Protein AF-A0A4Y9SG38-F1 (afdb_monomer)

Solvent-accessible surface area (backbone atoms only — not comparable to full-atom values): 6895 Å² total; per-residue (Å²): 66,39,41,40,86,90,65,84,48,74,43,74,75,62,89,87,71,70,73,43,81,73,49,79,46,94,89,76,51,68,48,66,48,71,88,80,89,79,89,79,85,82,92,71,80,92,70,70,85,82,79,71,76,71,74,42,78,46,86,79,54,81,86,51,46,61,64,46,59,73,74,42,94,68,52,76,68,56,50,54,50,56,42,52,74,69,66,54,47,76,65,56,53,50,52,55,54,60,74,58,78,123

Structure (mmCIF, N/CA/C/O backbone):
data_AF-A0A4Y9SG38-F1
#
_entry.id   AF-A0A4Y9SG38-F1
#
loop_
_atom_site.group_PDB
_atom_site.id
_atom_site.type_symbol
_atom_site.label_atom_id
_atom_site.label_alt_id
_atom_site.label_comp_id
_atom_site.label_asym_id
_atom_site.label_entity_id
_atom_site.label_seq_id
_atom_site.pdbx_PDB_ins_code
_atom_site.Cartn_x
_atom_site.Cartn_y
_atom_site.Cartn_z
_atom_site.occupancy
_atom_site.B_iso_or_equiv
_atom_site.auth_seq_id
_atom_site.auth_comp_id
_atom_site.auth_asym_id
_atom_site.auth_atom_id
_atom_site.pdbx_PDB_model_num
ATOM 1 N N . MET A 1 1 ? 1.008 -2.064 4.095 1.00 75.56 1 MET A N 1
ATOM 2 C CA . MET A 1 1 ? 1.647 -0.753 4.287 1.00 75.56 1 MET A CA 1
ATOM 3 C C . MET A 1 1 ? 2.589 -0.508 3.138 1.00 75.56 1 MET A C 1
ATOM 5 O O . MET A 1 1 ? 3.243 -1.448 2.711 1.00 75.56 1 MET A O 1
ATOM 9 N N . ILE A 1 2 ? 2.568 0.715 2.632 1.00 80.88 2 ILE A N 1
ATOM 10 C CA . ILE A 1 2 ? 3.401 1.237 1.560 1.00 80.88 2 ILE A CA 1
ATOM 11 C C . ILE A 1 2 ? 4.612 1.910 2.206 1.00 80.88 2 ILE A C 1
ATOM 13 O O . ILE A 1 2 ? 4.43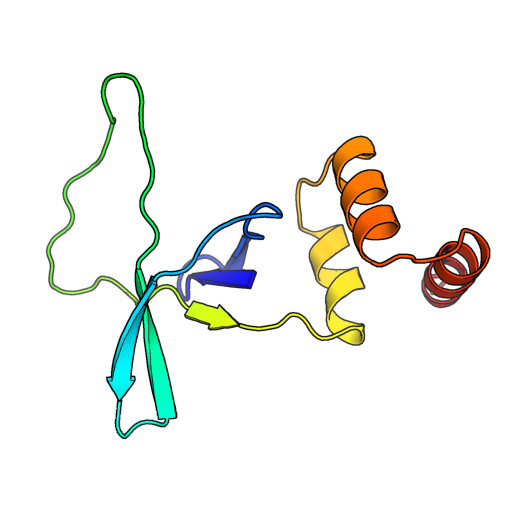1 2.760 3.082 1.00 80.88 2 ILE A O 1
ATOM 17 N N . GLU A 1 3 ? 5.808 1.537 1.767 1.00 78.38 3 GLU A N 1
ATOM 18 C CA . GLU A 1 3 ? 7.081 2.060 2.261 1.00 78.38 3 GLU A CA 1
ATOM 19 C C . GLU A 1 3 ? 7.918 2.616 1.109 1.00 78.38 3 GLU A C 1
ATOM 21 O O . GLU A 1 3 ? 8.192 1.919 0.130 1.00 78.38 3 GLU A O 1
ATOM 26 N N . GLY A 1 4 ? 8.328 3.880 1.233 1.00 71.88 4 GLY A N 1
ATOM 27 C CA . GLY A 1 4 ? 9.296 4.508 0.337 1.00 71.88 4 GLY A CA 1
ATOM 28 C C . GLY A 1 4 ? 10.684 4.545 0.974 1.00 71.88 4 GLY A C 1
ATOM 29 O O . GLY A 1 4 ? 10.852 5.126 2.048 1.00 71.88 4 GLY A O 1
ATOM 30 N N . GLN A 1 5 ? 11.685 3.974 0.299 1.00 61.38 5 GLN A N 1
ATOM 31 C CA . GLN A 1 5 ? 13.050 3.831 0.828 1.00 61.38 5 GLN A CA 1
ATOM 32 C C . GLN A 1 5 ? 13.708 5.178 1.187 1.00 61.38 5 GLN A C 1
ATOM 34 O O . GLN A 1 5 ? 14.448 5.266 2.163 1.00 61.38 5 GLN A O 1
ATOM 39 N N . ALA A 1 6 ? 13.394 6.238 0.437 1.00 58.03 6 ALA A N 1
ATOM 40 C CA . ALA A 1 6 ? 14.033 7.545 0.577 1.00 58.03 6 ALA A CA 1
ATOM 41 C C . ALA A 1 6 ? 13.373 8.494 1.597 1.00 58.03 6 ALA A C 1
ATOM 43 O O . ALA A 1 6 ? 13.969 9.513 1.938 1.00 58.03 6 ALA A O 1
ATOM 44 N N . GLN A 1 7 ? 12.149 8.221 2.066 1.00 56.03 7 GLN A N 1
ATOM 45 C CA . GLN A 1 7 ? 11.370 9.226 2.811 1.00 56.03 7 GLN A CA 1
ATOM 46 C C . GLN A 1 7 ? 10.952 8.823 4.225 1.00 56.03 7 GLN A C 1
ATOM 48 O O . GLN A 1 7 ? 10.375 9.657 4.920 1.00 56.03 7 GLN A O 1
ATOM 53 N N . GLY A 1 8 ? 11.217 7.587 4.673 1.00 56.44 8 GLY A N 1
ATOM 54 C CA . GLY A 1 8 ? 10.741 7.120 5.987 1.00 56.44 8 GLY A CA 1
ATOM 55 C C . GLY A 1 8 ? 9.232 7.333 6.176 1.00 56.44 8 GLY A C 1
ATOM 56 O O . GLY A 1 8 ? 8.748 7.453 7.300 1.00 56.44 8 GLY A O 1
ATOM 57 N N . SER A 1 9 ? 8.507 7.462 5.062 1.00 63.25 9 SER A N 1
ATOM 58 C CA . SER A 1 9 ? 7.104 7.812 5.007 1.00 63.25 9 SER A CA 1
ATOM 59 C C . SER A 1 9 ? 6.318 6.527 4.834 1.00 63.25 9 SER A C 1
ATOM 61 O O . SER A 1 9 ? 6.462 5.788 3.858 1.00 63.25 9 SER A O 1
ATOM 63 N N . TYR A 1 10 ? 5.496 6.249 5.835 1.00 70.75 10 TYR A N 1
ATOM 64 C CA . TYR A 1 10 ? 4.639 5.080 5.871 1.00 70.75 10 TYR A CA 1
ATOM 65 C C . TYR A 1 10 ? 3.243 5.501 5.437 1.00 70.75 10 TYR A C 1
ATOM 67 O O . TYR A 1 10 ? 2.687 6.466 5.958 1.00 70.75 10 TYR A O 1
ATOM 75 N N . SER A 1 11 ? 2.679 4.796 4.461 1.00 75.56 11 SER A N 1
ATOM 76 C CA . SER A 1 11 ? 1.310 5.013 3.981 1.00 75.56 11 SER A CA 1
ATOM 77 C C . SER A 1 11 ? 0.497 3.723 4.087 1.00 75.56 11 SER A C 1
ATOM 79 O O . SER A 1 11 ? 0.973 2.626 3.799 1.00 75.56 11 SER A O 1
ATOM 81 N N . ILE A 1 12 ? -0.748 3.821 4.533 1.00 77.06 12 ILE A N 1
ATOM 82 C CA . ILE A 1 12 ? -1.673 2.696 4.654 1.00 77.06 12 ILE A CA 1
ATOM 83 C C . ILE A 1 12 ? -2.616 2.745 3.456 1.00 77.06 12 ILE A C 1
ATOM 85 O O . ILE A 1 12 ? -3.199 3.782 3.148 1.00 77.06 12 ILE A O 1
ATOM 89 N N . LEU A 1 13 ? -2.773 1.604 2.783 1.00 79.56 13 LEU A N 1
ATOM 90 C CA . LEU A 1 13 ? -3.787 1.471 1.747 1.00 79.56 13 LEU A CA 1
ATOM 91 C C . LEU A 1 13 ? -5.181 1.520 2.384 1.00 79.56 13 LEU A C 1
ATOM 93 O O . LEU A 1 13 ? -5.413 0.803 3.364 1.00 79.56 13 LEU A O 1
ATOM 97 N N . PRO A 1 14 ? -6.121 2.306 1.831 1.00 72.75 14 PRO A N 1
ATOM 98 C CA . PRO A 1 14 ? -7.498 2.306 2.293 1.00 72.75 14 PRO A CA 1
ATOM 99 C C . PRO A 1 14 ? -8.096 0.900 2.288 1.00 72.75 14 PRO A C 1
ATOM 101 O O . PRO A 1 14 ? -7.804 0.073 1.414 1.00 72.75 14 PRO A O 1
ATOM 104 N N . GLN A 1 15 ? -8.982 0.639 3.247 1.00 72.81 15 GLN A N 1
ATOM 105 C CA . GLN A 1 15 ? -9.745 -0.601 3.265 1.00 72.81 15 GLN A CA 1
ATOM 106 C C . GLN A 1 15 ? -10.538 -0.753 1.959 1.00 72.81 15 GLN A C 1
ATOM 108 O O . GLN A 1 15 ? -11.167 0.192 1.490 1.00 72.81 15 GLN A O 1
ATOM 113 N N . GLY A 1 16 ? -10.510 -1.957 1.385 1.00 74.69 16 GLY A N 1
ATOM 114 C CA . GLY A 1 16 ? -11.175 -2.249 0.113 1.00 74.69 16 GLY A CA 1
ATOM 115 C C . GLY A 1 16 ? -10.336 -1.937 -1.128 1.00 74.69 16 GLY A C 1
ATOM 116 O O . GLY A 1 16 ? -10.829 -2.121 -2.237 1.00 74.69 16 GLY A O 1
ATOM 117 N N . THR A 1 17 ? -9.076 -1.510 -0.971 1.00 83.38 17 THR A N 1
ATOM 118 C CA . THR A 1 17 ? -8.139 -1.419 -2.101 1.00 83.38 17 THR A CA 1
ATOM 119 C C . THR A 1 17 ? -7.960 -2.795 -2.747 1.00 83.38 17 THR A C 1
ATOM 121 O O . THR A 1 17 ? -7.641 -3.767 -2.062 1.00 83.38 17 THR A O 1
ATOM 124 N N . VAL A 1 18 ? -8.128 -2.863 -4.069 1.00 86.38 18 VAL A N 1
ATOM 125 C CA . VAL A 1 18 ? -7.869 -4.065 -4.871 1.00 86.38 18 VAL A CA 1
ATOM 126 C C . VAL A 1 18 ? -6.461 -3.982 -5.450 1.00 86.38 18 VAL A C 1
ATOM 128 O O . VAL A 1 18 ? -6.109 -2.992 -6.092 1.00 86.38 18 VAL A O 1
ATOM 131 N N . LEU A 1 19 ? -5.672 -5.031 -5.225 1.00 89.12 19 LEU A N 1
ATOM 132 C CA . LEU A 1 19 ? -4.342 -5.198 -5.802 1.00 89.12 19 LEU A CA 1
ATOM 133 C C . LEU A 1 19 ? -4.406 -6.244 -6.911 1.00 89.12 19 LEU A C 1
ATOM 135 O O . LEU A 1 19 ? -4.899 -7.351 -6.700 1.00 89.12 19 LEU A O 1
ATOM 139 N N . TYR A 1 20 ? -3.893 -5.891 -8.082 1.00 90.62 20 TYR A N 1
ATOM 140 C CA . TYR A 1 20 ? -3.818 -6.780 -9.232 1.00 90.62 20 TYR A CA 1
ATOM 141 C C . TYR A 1 20 ? -2.435 -7.410 -9.258 1.00 90.62 20 TYR A C 1
ATOM 143 O O . TYR A 1 20 ? -1.437 -6.706 -9.375 1.00 90.62 20 TYR A O 1
ATOM 151 N N . TYR A 1 21 ? -2.372 -8.728 -9.117 1.00 92.75 21 TYR A 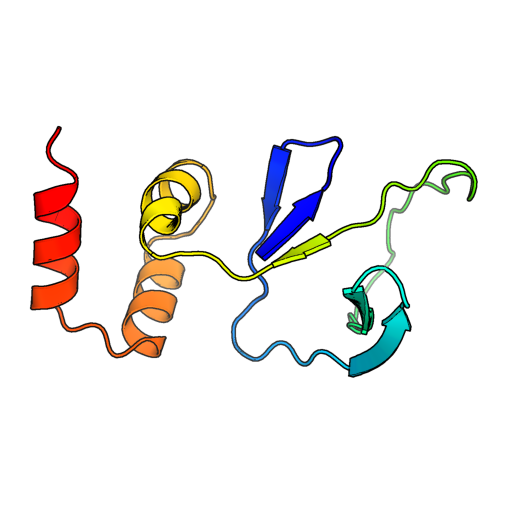N 1
ATOM 152 C CA . TYR A 1 21 ? -1.116 -9.457 -9.237 1.00 92.75 21 TYR A CA 1
ATOM 153 C C . TYR A 1 21 ? -0.579 -9.366 -10.672 1.00 92.75 21 TYR A C 1
ATOM 155 O O . TYR A 1 21 ? -1.331 -9.600 -11.618 1.00 92.75 21 TYR A O 1
ATOM 163 N N . ASP A 1 22 ? 0.704 -9.029 -10.816 1.00 93.62 22 ASP A N 1
ATOM 164 C CA . ASP A 1 22 ? 1.403 -8.992 -12.104 1.00 93.62 22 ASP A CA 1
ATOM 165 C C . ASP A 1 22 ? 2.307 -10.218 -12.266 1.00 93.62 22 ASP A C 1
ATOM 167 O O . ASP A 1 22 ? 2.031 -11.116 -13.063 1.00 93.62 22 ASP A O 1
ATOM 171 N N . ARG A 1 23 ? 3.373 -10.291 -11.462 1.00 93.44 23 ARG A N 1
ATOM 172 C CA . ARG A 1 23 ? 4.370 -11.362 -11.544 1.00 93.44 23 ARG A CA 1
ATOM 173 C C . ARG A 1 23 ? 5.080 -11.607 -10.224 1.00 93.44 23 ARG A C 1
ATOM 175 O O . ARG A 1 23 ? 5.097 -10.749 -9.343 1.00 93.44 23 ARG A O 1
ATOM 182 N N . ASN A 1 24 ? 5.722 -12.767 -10.130 1.00 94.31 24 ASN A N 1
ATOM 183 C CA . ASN A 1 24 ? 6.696 -13.072 -9.091 1.00 94.31 24 ASN A CA 1
ATOM 184 C C . ASN A 1 24 ? 8.119 -12.945 -9.644 1.00 94.31 24 ASN A C 1
ATOM 186 O O . ASN A 1 24 ? 8.350 -13.152 -10.841 1.00 94.31 24 ASN A O 1
ATOM 190 N N . TRP A 1 25 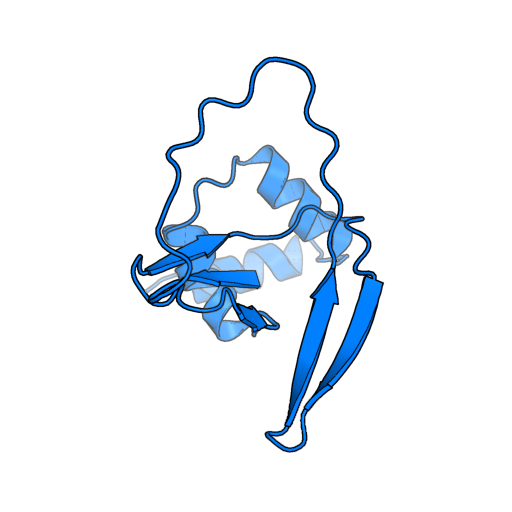? 9.048 -12.627 -8.756 1.00 92.38 25 TRP A N 1
ATOM 191 C CA . TRP A 1 25 ? 10.478 -12.556 -9.017 1.00 92.38 25 TRP A CA 1
ATOM 192 C C . TRP A 1 25 ? 11.195 -13.692 -8.285 1.00 92.38 25 TRP A C 1
ATOM 194 O O . TRP A 1 25 ? 10.735 -14.148 -7.232 1.00 92.38 25 TRP A O 1
ATOM 204 N N . ASP A 1 26 ? 12.317 -14.151 -8.834 1.00 91.62 26 ASP A N 1
ATOM 205 C CA . ASP A 1 26 ? 13.102 -15.247 -8.247 1.00 91.62 26 ASP A CA 1
ATOM 206 C C . ASP A 1 26 ? 13.735 -14.827 -6.908 1.00 91.62 26 ASP A C 1
ATOM 208 O O . ASP A 1 26 ? 13.999 -15.648 -6.033 1.00 91.62 26 ASP A O 1
ATOM 212 N N . GLU A 1 27 ? 13.880 -13.520 -6.703 1.00 89.12 27 GLU A N 1
ATOM 213 C CA . GLU A 1 27 ? 14.325 -12.852 -5.486 1.00 89.12 27 GLU A CA 1
ATOM 214 C C . GLU A 1 27 ? 13.276 -12.870 -4.354 1.00 89.12 27 GLU A C 1
ATOM 216 O O . GLU A 1 27 ? 13.497 -12.278 -3.299 1.00 89.12 27 GLU A O 1
ATOM 221 N N . GLY A 1 28 ? 12.127 -13.529 -4.547 1.00 89.00 28 GLY A N 1
ATOM 222 C CA . GLY A 1 28 ? 11.156 -13.804 -3.481 1.00 89.00 28 GLY A CA 1
ATOM 223 C C . GLY A 1 28 ? 10.134 -12.697 -3.214 1.00 89.00 28 GLY A C 1
ATOM 224 O O . GLY A 1 28 ? 9.491 -12.707 -2.166 1.00 89.00 28 GLY A O 1
ATOM 225 N N . HIS A 1 29 ? 9.952 -11.759 -4.145 1.00 88.12 29 HIS A N 1
ATOM 226 C CA . HIS A 1 29 ? 8.922 -10.722 -4.059 1.00 88.12 29 HIS A CA 1
ATOM 227 C C . HIS A 1 29 ? 8.007 -10.721 -5.288 1.00 88.12 29 HIS A C 1
ATOM 229 O O . HIS A 1 29 ? 8.373 -11.195 -6.363 1.00 88.12 29 HIS A O 1
ATOM 235 N N . GLY A 1 30 ? 6.801 -10.176 -5.122 1.00 91.25 30 GLY A N 1
ATOM 236 C CA . GLY A 1 30 ? 5.817 -10.038 -6.192 1.00 91.25 30 GLY A CA 1
ATOM 237 C C . GLY A 1 30 ? 5.576 -8.579 -6.561 1.00 91.25 30 GLY A C 1
ATOM 238 O O . GLY A 1 30 ? 5.585 -7.704 -5.694 1.00 91.25 30 GLY A O 1
ATOM 239 N N . THR A 1 31 ? 5.317 -8.326 -7.839 1.00 91.12 31 THR A N 1
ATOM 240 C CA . THR A 1 31 ? 4.840 -7.028 -8.324 1.00 91.12 31 THR A CA 1
ATOM 241 C C . THR A 1 31 ? 3.318 -7.035 -8.375 1.00 91.12 31 THR A C 1
ATOM 243 O O . THR A 1 31 ? 2.696 -7.985 -8.856 1.00 91.12 31 THR A O 1
ATOM 246 N N . TYR A 1 32 ? 2.723 -5.954 -7.875 1.00 91.50 32 TYR A N 1
ATOM 247 C CA . TYR A 1 32 ? 1.284 -5.735 -7.878 1.00 91.50 32 TYR A CA 1
ATOM 248 C C . TYR A 1 32 ? 0.977 -4.358 -8.458 1.00 91.50 32 TYR A C 1
ATOM 250 O O . TYR A 1 32 ? 1.668 -3.383 -8.163 1.00 91.50 32 TYR A O 1
ATOM 258 N N . HIS A 1 33 ? -0.096 -4.267 -9.234 1.00 90.56 33 HIS A N 1
ATOM 259 C CA . HIS A 1 33 ? -0.628 -3.016 -9.751 1.00 90.56 33 HIS A CA 1
ATOM 260 C C . HIS A 1 33 ? -1.819 -2.539 -8.919 1.00 90.56 33 HIS A C 1
ATOM 262 O O . HIS A 1 33 ? -2.658 -3.323 -8.469 1.00 90.56 33 HIS A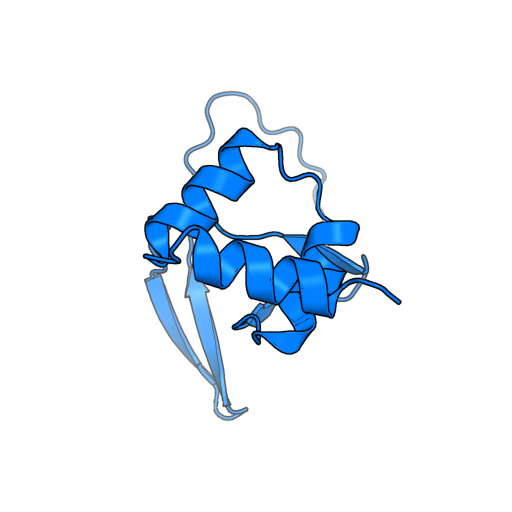 O 1
ATOM 268 N N . VAL A 1 34 ? -1.918 -1.222 -8.763 1.00 88.12 34 VAL A N 1
ATOM 269 C CA . VAL A 1 34 ? -3.095 -0.529 -8.238 1.00 88.12 34 VAL A CA 1
ATOM 270 C C . VAL A 1 34 ? -3.455 0.584 -9.214 1.00 88.12 34 VAL A C 1
ATOM 272 O O . VAL A 1 34 ? -2.587 1.310 -9.695 1.00 88.12 34 VAL A O 1
ATOM 275 N N . TYR A 1 35 ? -4.740 0.704 -9.531 1.00 88.06 35 TYR A N 1
ATOM 276 C CA . TYR A 1 35 ? -5.230 1.727 -10.446 1.00 88.06 35 TYR A CA 1
ATOM 277 C C . TYR A 1 35 ? -5.896 2.845 -9.655 1.00 88.06 35 TYR A C 1
ATOM 279 O O . TYR A 1 35 ? -6.816 2.605 -8.873 1.00 88.06 35 TYR A O 1
ATOM 287 N N . PHE A 1 36 ? -5.444 4.076 -9.886 1.00 84.75 36 PHE A N 1
ATOM 288 C CA . PHE A 1 36 ? -6.048 5.268 -9.311 1.00 84.75 36 PHE A CA 1
ATOM 289 C C . PHE A 1 36 ? -6.847 6.006 -10.376 1.00 84.75 36 PHE A C 1
ATOM 291 O O . PHE A 1 36 ? -6.335 6.342 -11.443 1.00 84.75 36 PHE A O 1
ATOM 298 N N . HIS A 1 37 ? -8.103 6.304 -10.065 1.00 85.31 37 HIS A N 1
ATOM 299 C CA . HIS A 1 37 ? -8.890 7.235 -10.857 1.00 85.31 37 HIS A CA 1
ATOM 300 C C . HIS A 1 37 ? -8.691 8.639 -10.297 1.00 85.31 37 HIS A C 1
ATOM 302 O O . HIS A 1 37 ? -9.164 8.953 -9.206 1.00 85.31 37 HIS A O 1
ATOM 308 N N . PHE A 1 38 ? -7.996 9.486 -11.049 1.00 86.25 38 PHE A N 1
ATOM 309 C CA . PHE A 1 38 ? -7.798 10.885 -10.695 1.00 86.25 38 PHE A CA 1
ATOM 310 C C . PHE A 1 38 ? -8.735 11.776 -11.514 1.00 86.25 38 PHE A C 1
ATOM 312 O O . PHE A 1 38 ? -8.860 11.607 -12.726 1.00 86.25 38 PHE A O 1
ATOM 319 N N . LYS A 1 39 ? -9.414 12.721 -10.855 1.00 88.88 39 LYS A N 1
ATOM 320 C CA . LYS A 1 39 ? -10.256 13.727 -11.517 1.00 88.88 39 LYS A CA 1
ATOM 321 C C . LYS A 1 39 ? -9.563 15.084 -11.456 1.00 88.88 39 LYS A C 1
ATOM 323 O O . LYS A 1 39 ? -9.412 15.633 -10.370 1.00 88.88 39 LYS A O 1
ATOM 328 N N . GLY A 1 40 ? -9.215 15.633 -12.617 1.00 88.69 40 GLY A N 1
ATOM 329 C CA . GLY A 1 40 ? -8.584 16.947 -12.754 1.00 88.69 40 GLY A CA 1
ATOM 330 C C . GLY A 1 40 ? -7.194 16.868 -13.380 1.00 88.69 40 GLY A C 1
ATOM 331 O O . GLY A 1 40 ? -6.817 15.847 -13.951 1.00 88.69 40 GLY A O 1
ATOM 332 N N . GLU A 1 41 ? -6.437 17.956 -13.265 1.00 86.69 41 GLU A N 1
ATOM 333 C CA . GLU A 1 41 ? -5.070 18.044 -13.782 1.00 86.69 41 GLU A CA 1
ATOM 334 C C . GLU A 1 41 ? -4.061 17.582 -12.729 1.00 86.69 41 GLU A C 1
ATOM 336 O O . GLU A 1 41 ? -3.969 18.148 -11.635 1.00 86.69 41 GLU A O 1
ATOM 341 N N . LEU A 1 42 ? -3.308 16.531 -13.054 1.00 86.00 42 LEU A N 1
ATOM 342 C CA . LEU A 1 42 ? -2.266 16.014 -12.180 1.00 86.00 42 LEU A CA 1
ATOM 343 C C . LEU A 1 42 ? -1.020 16.899 -12.307 1.00 86.00 42 LEU A C 1
ATOM 345 O O . LEU A 1 42 ? -0.318 16.856 -13.315 1.00 86.00 42 LEU A O 1
ATOM 349 N N . LYS A 1 43 ? -0.725 17.688 -11.271 1.00 85.12 43 LYS A N 1
ATOM 350 C CA . LYS A 1 43 ? 0.546 18.416 -11.164 1.00 85.12 43 LYS A CA 1
ATOM 351 C C . LYS A 1 43 ? 1.649 17.439 -10.763 1.00 85.12 43 LYS A C 1
ATOM 353 O O . LYS A 1 43 ? 1.897 17.242 -9.578 1.00 85.12 43 LYS A O 1
ATOM 358 N N . ALA A 1 44 ? 2.269 16.811 -11.754 1.00 82.12 44 ALA A N 1
ATOM 359 C CA . ALA A 1 44 ? 3.403 15.916 -11.571 1.00 82.12 44 ALA A CA 1
ATOM 360 C C . ALA A 1 44 ? 4.677 16.534 -12.158 1.00 82.12 44 ALA A C 1
ATOM 362 O O . ALA A 1 44 ? 4.629 17.237 -13.167 1.00 82.12 44 ALA A O 1
ATOM 363 N N . THR A 1 45 ? 5.811 16.247 -11.526 1.00 79.75 45 THR A N 1
ATOM 364 C CA . THR A 1 45 ? 7.136 16.540 -12.077 1.00 79.75 45 THR A CA 1
ATOM 365 C C . THR A 1 45 ? 7.652 15.275 -12.744 1.00 79.75 45 THR A C 1
ATOM 367 O O . THR A 1 45 ? 7.641 14.210 -12.128 1.00 79.75 45 THR A O 1
ATOM 370 N N . GLU A 1 46 ? 8.092 15.382 -13.993 1.00 78.38 46 GLU A N 1
ATOM 371 C CA . GLU A 1 46 ? 8.723 14.263 -14.685 1.00 78.38 46 GLU A CA 1
ATOM 372 C C . GLU A 1 46 ? 10.075 13.952 -14.036 1.00 78.38 46 GLU A C 1
ATOM 374 O O . GLU A 1 46 ? 10.885 14.846 -13.780 1.00 78.38 46 GLU A O 1
ATOM 379 N N . VAL A 1 47 ? 10.304 12.676 -13.743 1.00 75.88 47 VAL A N 1
ATOM 380 C CA . VAL A 1 47 ? 11.558 12.178 -13.179 1.00 75.88 47 VAL A CA 1
ATOM 381 C C . VAL A 1 47 ? 12.197 11.222 -14.174 1.00 75.88 47 VAL A C 1
ATOM 383 O O . VAL A 1 47 ? 11.503 10.456 -14.844 1.00 75.88 47 VAL A O 1
ATOM 386 N N . ALA A 1 48 ? 13.524 11.269 -14.290 1.00 77.50 48 ALA A N 1
ATOM 387 C CA . ALA A 1 48 ? 14.252 10.326 -15.127 1.00 77.50 48 ALA A CA 1
ATOM 388 C C . ALA A 1 48 ? 14.004 8.891 -14.631 1.00 77.50 48 ALA A C 1
ATOM 390 O O . ALA A 1 48 ? 14.035 8.631 -13.430 1.00 77.50 48 ALA A O 1
ATOM 391 N N . ALA A 1 49 ? 13.798 7.951 -15.559 1.00 67.69 49 ALA A N 1
ATOM 392 C CA . ALA A 1 49 ? 13.552 6.544 -15.223 1.00 67.69 49 ALA A CA 1
ATOM 393 C C . ALA A 1 49 ? 14.723 5.892 -14.458 1.00 67.69 49 ALA A C 1
ATOM 395 O O . ALA A 1 49 ? 14.555 4.890 -13.767 1.00 67.69 49 ALA A O 1
ATOM 396 N N . THR A 1 50 ? 15.920 6.466 -14.571 1.00 58.81 50 THR A N 1
ATOM 397 C CA . THR A 1 50 ? 17.105 6.053 -13.826 1.00 58.81 50 THR A CA 1
ATOM 398 C C . THR A 1 50 ? 17.054 6.631 -12.411 1.00 58.81 50 THR A C 1
ATOM 400 O O . THR A 1 50 ? 17.357 7.808 -12.221 1.00 58.81 50 THR A O 1
ATOM 403 N N . GLY A 1 51 ? 16.694 5.808 -11.424 1.00 59.31 51 GLY A N 1
ATOM 404 C CA . GLY A 1 51 ? 16.742 6.185 -10.003 1.00 59.31 51 GLY A CA 1
ATOM 405 C C . GLY A 1 51 ? 15.391 6.265 -9.291 1.00 59.31 51 GLY A C 1
ATOM 406 O O . GLY A 1 51 ? 15.294 6.934 -8.267 1.00 59.31 51 GLY A O 1
ATOM 407 N N . ILE A 1 52 ? 14.349 5.612 -9.813 1.00 65.56 52 ILE A N 1
ATOM 408 C CA . ILE A 1 52 ? 13.107 5.425 -9.057 1.00 65.56 52 ILE A CA 1
ATOM 409 C C . ILE A 1 52 ? 13.313 4.248 -8.103 1.00 65.56 52 ILE A C 1
ATOM 411 O O . ILE A 1 52 ? 13.319 3.094 -8.534 1.00 65.56 52 ILE A O 1
ATOM 415 N N . ASP A 1 53 ? 13.483 4.546 -6.817 1.00 75.25 53 ASP A N 1
ATOM 416 C CA . ASP A 1 53 ? 13.474 3.518 -5.781 1.00 75.25 53 ASP A CA 1
ATOM 417 C C . ASP A 1 53 ? 12.095 2.841 -5.746 1.00 75.25 53 ASP A C 1
ATOM 419 O O . ASP A 1 53 ? 11.064 3.530 -5.750 1.00 75.25 53 ASP A O 1
ATOM 423 N N . PRO A 1 54 ? 12.038 1.499 -5.720 1.00 76.62 54 PRO A N 1
ATOM 424 C CA . PRO A 1 54 ? 10.773 0.792 -5.679 1.00 76.62 54 PRO A CA 1
ATOM 425 C C . PRO A 1 54 ? 10.021 1.110 -4.386 1.00 76.62 54 PRO A C 1
ATOM 427 O O . PRO A 1 54 ? 10.585 1.156 -3.291 1.00 76.62 54 PRO A O 1
ATOM 430 N N . ILE A 1 55 ? 8.713 1.299 -4.531 1.00 83.44 55 ILE A N 1
ATOM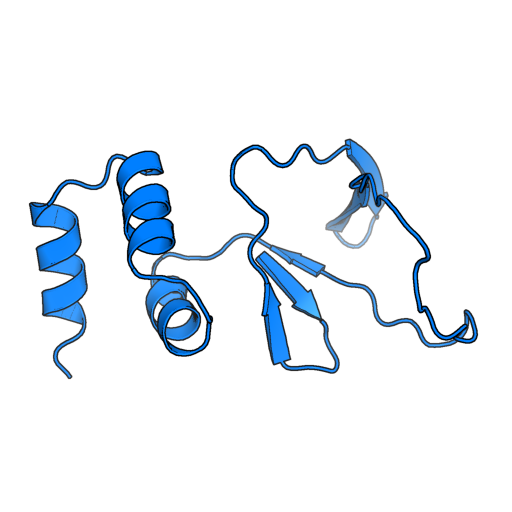 431 C CA . ILE A 1 55 ? 7.799 1.415 -3.404 1.00 83.44 55 ILE A CA 1
ATOM 432 C C . ILE A 1 55 ? 7.412 0.002 -2.970 1.00 83.44 55 ILE A C 1
ATOM 434 O O . ILE A 1 55 ? 6.873 -0.771 -3.764 1.00 83.44 55 ILE A O 1
ATOM 438 N N . TRP A 1 56 ? 7.658 -0.323 -1.705 1.00 85.75 56 TRP A N 1
ATOM 439 C CA . TRP A 1 56 ? 7.415 -1.656 -1.169 1.00 85.75 56 TRP A CA 1
ATOM 440 C C . TRP A 1 56 ? 6.062 -1.752 -0.483 1.00 85.75 56 TRP A C 1
ATOM 442 O O . TRP A 1 56 ? 5.615 -0.824 0.191 1.00 85.75 56 TRP A O 1
ATOM 452 N N . LEU A 1 57 ? 5.417 -2.908 -0.635 1.00 86.19 57 LEU A N 1
ATOM 453 C CA . LEU A 1 57 ? 4.224 -3.265 0.116 1.00 86.19 57 LEU A CA 1
ATOM 454 C C . LEU A 1 57 ? 4.566 -4.381 1.101 1.00 86.19 57 LEU A C 1
ATOM 456 O O . LEU A 1 57 ? 5.038 -5.438 0.693 1.00 86.19 57 LEU A O 1
ATOM 460 N N . ARG A 1 58 ? 4.252 -4.182 2.382 1.00 83.38 58 ARG A N 1
ATOM 461 C CA . ARG A 1 58 ? 4.366 -5.235 3.400 1.00 83.38 58 ARG A CA 1
ATOM 462 C C . ARG A 1 58 ? 3.201 -5.275 4.377 1.00 83.38 58 ARG A C 1
ATOM 464 O O . ARG A 1 58 ? 2.433 -4.313 4.498 1.00 83.38 58 ARG A O 1
ATOM 471 N N . THR A 1 59 ? 3.066 -6.388 5.084 1.00 79.19 59 THR A N 1
ATOM 472 C CA . THR A 1 59 ? 2.177 -6.497 6.242 1.00 79.19 59 THR A CA 1
ATOM 473 C C . THR A 1 59 ? 2.713 -5.663 7.403 1.00 79.19 59 THR A C 1
ATOM 475 O O . THR A 1 59 ? 3.911 -5.394 7.501 1.00 79.19 59 THR A O 1
ATOM 478 N N . VAL A 1 60 ? 1.793 -5.184 8.240 1.00 72.19 60 VAL A N 1
ATOM 479 C CA . VAL A 1 60 ? 2.131 -4.509 9.496 1.00 72.19 60 VAL A CA 1
ATOM 480 C C . VAL A 1 60 ? 1.920 -5.516 10.608 1.00 72.19 60 VAL A C 1
ATOM 482 O O . VAL A 1 60 ? 0.784 -5.960 10.809 1.00 72.19 60 VAL A O 1
ATOM 485 N N . GLU A 1 61 ? 3.000 -5.845 11.306 1.00 74.69 61 GLU A N 1
ATOM 486 C CA . GLU A 1 61 ? 2.961 -6.701 12.487 1.00 74.69 61 GLU A CA 1
ATOM 487 C C . GLU A 1 61 ? 2.334 -5.955 13.673 1.00 74.69 61 GLU A C 1
ATOM 489 O O . GLU A 1 61 ? 2.320 -4.717 13.727 1.00 74.69 61 GLU A O 1
ATOM 494 N N . ALA A 1 62 ? 1.754 -6.699 14.615 1.00 68.56 62 ALA A N 1
ATOM 495 C CA . ALA A 1 62 ? 0.973 -6.123 15.710 1.00 68.56 62 ALA A CA 1
ATOM 496 C C . ALA A 1 62 ? 1.811 -5.190 16.600 1.00 68.56 62 ALA A C 1
ATOM 498 O O . ALA A 1 62 ? 1.315 -4.162 17.060 1.00 68.56 62 ALA A O 1
ATOM 499 N N . GLU A 1 63 ? 3.089 -5.508 16.779 1.00 72.19 63 GLU A N 1
ATOM 500 C CA . GLU A 1 63 ? 4.047 -4.791 17.620 1.00 72.19 63 GLU A CA 1
ATOM 501 C C . GLU A 1 63 ? 4.519 -3.472 16.988 1.00 72.19 63 GLU A C 1
ATOM 503 O O . GLU A 1 63 ? 4.968 -2.563 17.688 1.00 72.19 63 GLU A O 1
ATOM 508 N N . GLU A 1 64 ? 4.413 -3.338 15.664 1.00 69.56 64 GLU A N 1
ATOM 509 C CA . GLU A 1 64 ? 4.810 -2.129 14.930 1.00 69.56 64 GLU A CA 1
ATOM 510 C C . GLU A 1 64 ? 3.667 -1.122 14.790 1.00 69.56 64 GLU A C 1
ATOM 512 O O . GLU A 1 64 ? 3.899 0.080 14.622 1.00 69.56 64 GLU A O 1
ATOM 517 N N . LEU A 1 65 ? 2.426 -1.601 14.900 1.00 70.31 65 LEU A N 1
ATOM 518 C CA . LEU A 1 65 ? 1.223 -0.787 14.790 1.00 70.31 65 LEU A CA 1
ATOM 519 C C . LEU A 1 65 ? 1.228 0.445 15.721 1.00 70.31 65 LEU A C 1
ATOM 521 O O . LEU A 1 65 ? 0.889 1.522 15.233 1.00 70.31 65 LEU A O 1
ATOM 525 N N . PRO A 1 66 ? 1.651 0.364 17.001 1.00 68.12 66 PRO A N 1
ATOM 526 C CA . PRO A 1 66 ? 1.731 1.529 17.885 1.00 68.12 66 PRO A CA 1
ATOM 527 C C . PRO A 1 66 ? 2.617 2.649 17.342 1.00 68.12 66 PRO A C 1
ATOM 529 O O . PRO A 1 66 ? 2.198 3.801 17.247 1.00 68.12 66 PRO A O 1
ATOM 532 N N . LYS A 1 67 ? 3.835 2.302 16.916 1.00 68.94 67 LYS A N 1
ATOM 533 C CA . LYS A 1 67 ? 4.832 3.260 16.415 1.00 68.94 67 LYS A CA 1
ATOM 534 C C . LYS A 1 67 ? 4.360 3.934 15.128 1.00 68.94 67 LYS A C 1
ATOM 536 O O . LYS A 1 67 ? 4.572 5.131 14.925 1.00 68.94 67 LYS A O 1
ATOM 541 N N . LEU A 1 68 ? 3.675 3.173 14.281 1.00 67.81 68 LEU A N 1
ATOM 542 C CA . LEU A 1 68 ? 3.069 3.690 13.062 1.00 67.81 68 LEU A CA 1
ATOM 543 C C . LEU A 1 68 ? 1.913 4.637 13.385 1.00 67.81 68 LEU A C 1
ATOM 545 O O . LEU A 1 68 ? 1.883 5.742 12.862 1.00 67.81 68 LEU A O 1
ATOM 549 N N . LEU A 1 69 ? 1.016 4.277 14.305 1.00 66.38 69 LEU A N 1
ATOM 550 C CA . LEU A 1 69 ? -0.094 5.146 14.715 1.00 66.38 69 LEU A CA 1
ATOM 551 C C . LEU A 1 69 ? 0.373 6.476 15.323 1.00 66.38 69 LEU A C 1
ATOM 553 O O . LEU A 1 69 ? -0.300 7.485 15.140 1.00 66.38 69 LEU A O 1
ATOM 557 N N . HIS A 1 70 ? 1.527 6.500 15.993 1.00 65.88 70 HIS A N 1
ATOM 558 C CA . HIS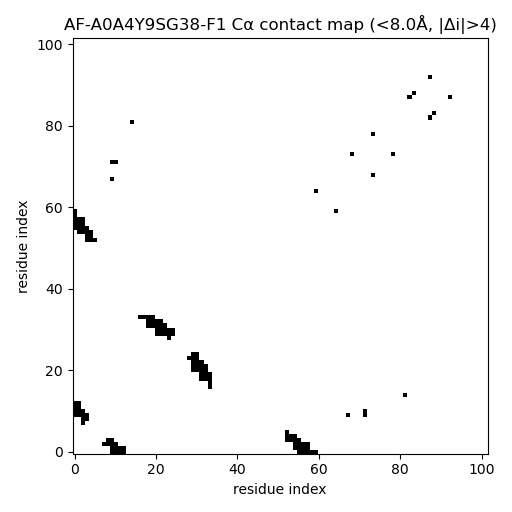 A 1 70 ? 2.115 7.733 16.524 1.00 65.88 70 HIS A CA 1
ATOM 559 C C . HIS A 1 70 ? 2.622 8.703 15.449 1.00 65.88 70 HIS A C 1
ATOM 561 O O . HIS A 1 70 ? 2.614 9.913 15.665 1.00 65.88 70 HIS A O 1
ATOM 567 N N . SER A 1 71 ? 3.087 8.184 14.312 1.00 64.25 71 SER A N 1
ATOM 568 C CA . SER A 1 71 ? 3.686 8.976 13.227 1.00 64.25 71 SER A CA 1
ATOM 569 C C . SER A 1 71 ? 2.732 9.221 12.056 1.00 64.25 71 SER A C 1
ATOM 571 O O . SER A 1 71 ? 2.991 10.079 11.212 1.00 64.25 71 SER A O 1
ATOM 573 N N . TYR A 1 72 ? 1.617 8.493 12.004 1.00 62.06 72 TYR A N 1
ATOM 574 C CA . TYR A 1 72 ? 0.668 8.551 10.906 1.00 62.06 72 TYR A CA 1
ATOM 575 C C . TYR A 1 72 ? -0.425 9.602 11.151 1.00 62.06 72 TYR A C 1
ATOM 577 O O . TYR A 1 72 ? -1.041 9.610 12.219 1.00 62.06 72 TYR A O 1
ATOM 585 N N . PRO A 1 73 ? -0.764 10.446 10.159 1.00 62.38 73 PRO A N 1
ATOM 586 C CA . PRO A 1 73 ? -1.868 11.394 10.265 1.00 62.38 73 PRO A CA 1
ATOM 587 C C . PRO A 1 73 ? -3.224 10.674 10.112 1.00 62.38 73 PRO A C 1
ATOM 589 O O . PRO A 1 73 ? -3.924 10.864 9.123 1.00 62.38 73 PRO A O 1
ATOM 592 N N . VAL A 1 74 ? -3.592 9.800 11.058 1.00 63.97 74 VAL A N 1
ATOM 593 C CA . VAL A 1 74 ? -4.920 9.159 11.103 1.00 63.97 74 VAL A CA 1
ATOM 594 C C . VAL A 1 74 ? -5.855 10.039 11.927 1.00 63.97 74 VAL A C 1
ATOM 596 O O . VAL A 1 74 ? -5.579 10.346 13.088 1.00 63.97 74 VAL A O 1
ATOM 599 N N . SER A 1 75 ? -7.004 10.417 11.373 1.00 62.44 75 SER A N 1
ATOM 600 C CA . SER A 1 75 ? -8.054 11.056 12.166 1.00 62.44 75 SER A CA 1
ATOM 601 C C . SER A 1 75 ? -8.685 10.061 13.152 1.00 62.44 75 SER A C 1
ATOM 603 O O . SER A 1 7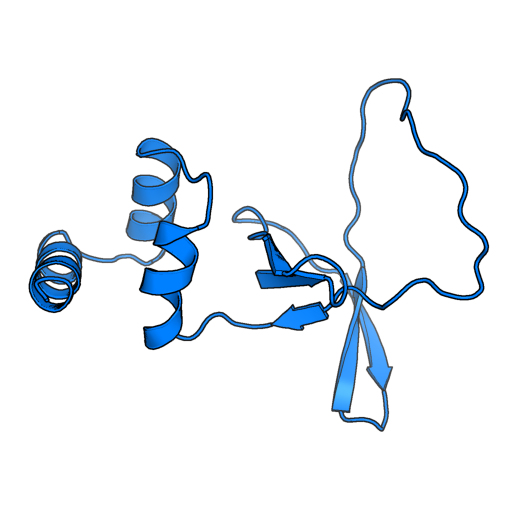5 ? -8.781 8.860 12.895 1.00 62.44 75 SER A O 1
ATOM 605 N N . ARG A 1 76 ? -9.213 10.544 14.284 1.00 59.28 76 ARG A N 1
ATOM 606 C CA . ARG A 1 76 ? -9.893 9.689 15.282 1.00 59.28 76 ARG A CA 1
ATOM 607 C C . ARG A 1 76 ? -10.979 8.792 14.663 1.00 59.28 76 ARG A C 1
ATOM 609 O O . ARG A 1 76 ? -11.168 7.661 15.101 1.00 59.28 76 ARG A O 1
ATOM 616 N N . SER A 1 77 ? -11.694 9.285 13.653 1.00 62.28 77 SER A N 1
ATOM 617 C CA . SER A 1 77 ? -12.748 8.554 12.939 1.00 62.28 77 SER A CA 1
ATOM 618 C C . SER A 1 77 ? -12.221 7.429 12.048 1.00 62.28 77 SER A C 1
ATOM 620 O O . SER A 1 77 ? -12.833 6.360 11.984 1.00 62.28 77 SER A O 1
ATOM 622 N N . GLU A 1 78 ? -11.085 7.636 11.386 1.00 62.88 78 GLU A N 1
ATOM 623 C CA . GLU A 1 78 ? -10.438 6.603 10.570 1.00 62.88 78 GLU A CA 1
ATOM 624 C C . GLU A 1 78 ? -9.884 5.492 11.458 1.00 62.88 78 GLU A C 1
ATOM 626 O O . GLU A 1 78 ? -10.116 4.316 11.182 1.00 62.88 78 GLU A O 1
ATOM 631 N N . LEU A 1 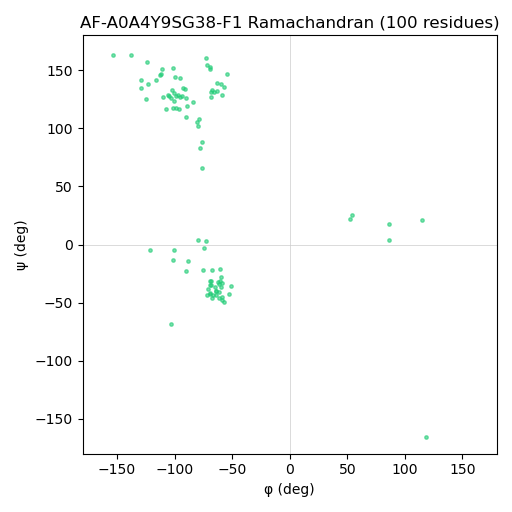79 ? -9.276 5.854 12.592 1.00 66.44 79 LEU A N 1
ATOM 632 C CA . LEU A 1 79 ? -8.788 4.886 13.573 1.00 66.44 79 LEU A CA 1
ATOM 633 C C . LEU A 1 79 ? -9.921 3.988 14.086 1.00 66.44 79 LEU A C 1
ATOM 635 O O . LEU A 1 79 ? -9.798 2.766 14.088 1.00 66.44 79 LEU A O 1
ATOM 639 N N . VAL A 1 80 ? -11.061 4.574 14.463 1.00 66.88 80 VAL A N 1
ATOM 640 C CA . VAL A 1 80 ? -12.239 3.809 14.910 1.00 66.88 80 VAL A CA 1
ATOM 641 C C . VAL A 1 80 ? -12.740 2.857 13.821 1.00 66.88 80 VAL A C 1
ATOM 643 O O . VAL A 1 80 ? -13.166 1.746 14.133 1.00 66.88 80 VAL A O 1
ATOM 646 N N . SER A 1 81 ? -12.684 3.266 12.554 1.00 64.81 81 SER A N 1
ATOM 647 C CA . SER A 1 81 ? -13.129 2.436 11.429 1.00 64.81 81 SER A CA 1
ATOM 648 C C . SER A 1 81 ? -12.194 1.245 11.202 1.00 64.81 81 SER A C 1
ATOM 650 O O . SER A 1 81 ? -12.671 0.119 11.064 1.00 64.81 81 SER A O 1
ATOM 652 N N . ILE A 1 82 ? -10.877 1.464 11.272 1.00 63.50 82 ILE A N 1
ATOM 653 C CA . ILE A 1 82 ? -9.855 0.408 11.184 1.00 63.50 82 ILE A CA 1
ATOM 654 C C . ILE A 1 82 ? -10.019 -0.606 12.327 1.00 63.50 82 ILE A C 1
ATOM 656 O O . ILE A 1 82 ? -10.018 -1.815 12.090 1.00 63.50 82 ILE A O 1
ATOM 660 N N . LEU A 1 83 ? -10.209 -0.127 13.561 1.00 68.00 83 LEU A N 1
ATOM 661 C CA . LEU A 1 83 ? -10.386 -0.987 14.736 1.00 68.00 83 LEU A CA 1
ATOM 662 C C . LEU A 1 83 ? -11.667 -1.830 14.644 1.00 68.00 83 LEU A C 1
ATOM 664 O O . LEU A 1 83 ? -11.634 -3.034 14.894 1.00 68.00 83 LEU A O 1
ATOM 668 N N . LYS A 1 84 ? -12.784 -1.229 14.210 1.00 65.88 84 LYS A N 1
ATOM 669 C CA . LYS A 1 84 ? -14.049 -1.949 13.988 1.00 65.88 84 LYS A CA 1
ATOM 670 C C . LYS A 1 84 ? -13.944 -2.993 12.878 1.00 65.88 84 LYS A C 1
ATOM 672 O O . LYS A 1 84 ? -14.493 -4.080 13.026 1.00 65.88 84 LYS A O 1
ATOM 677 N N . ALA A 1 85 ? -13.240 -2.687 11.787 1.00 64.44 85 ALA A N 1
ATOM 678 C CA . ALA A 1 85 ? -13.042 -3.619 10.678 1.00 64.44 85 ALA A CA 1
ATOM 679 C C . ALA A 1 85 ? -12.272 -4.880 11.102 1.00 64.44 85 ALA A C 1
ATOM 681 O O . ALA A 1 85 ? -12.545 -5.967 10.597 1.00 64.44 85 ALA A O 1
ATOM 682 N N . ARG A 1 86 ? -11.355 -4.750 12.068 1.00 64.56 86 ARG A N 1
ATOM 683 C CA . ARG A 1 86 ? -10.630 -5.873 12.680 1.00 64.56 86 ARG A CA 1
ATOM 684 C C . ARG A 1 86 ? -11.430 -6.635 13.744 1.00 64.56 86 ARG A C 1
ATOM 686 O O . ARG A 1 86 ? -10.877 -7.535 14.360 1.00 64.56 86 ARG A O 1
ATOM 693 N N . GLN A 1 87 ? -12.703 -6.286 13.958 1.00 67.44 87 GLN A N 1
ATOM 694 C CA . GLN A 1 87 ? -13.563 -6.843 15.012 1.00 67.44 87 GLN A CA 1
ATOM 695 C C . GLN A 1 87 ? -12.956 -6.735 16.419 1.00 67.44 87 GLN A C 1
ATOM 697 O O . GLN 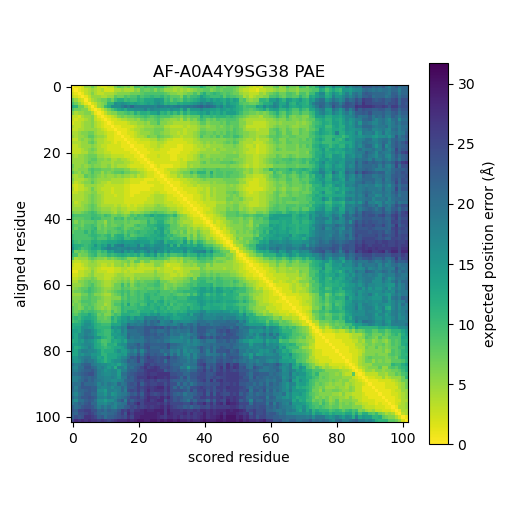A 1 87 ? -13.312 -7.506 17.306 1.00 67.44 87 GLN A O 1
ATOM 702 N N . LEU A 1 88 ? -12.066 -5.761 16.639 1.00 72.69 88 LEU A N 1
ATOM 703 C CA . LEU A 1 88 ? -11.489 -5.530 17.956 1.00 72.69 88 LEU A CA 1
ATOM 704 C C . LEU A 1 88 ? -12.574 -5.001 18.889 1.00 72.69 88 LEU A C 1
ATOM 706 O O . LEU A 1 88 ? -13.267 -4.018 18.592 1.00 72.69 88 LEU A O 1
ATOM 710 N N . SER A 1 89 ? -12.730 -5.667 20.025 1.00 75.06 89 SER A N 1
ATOM 711 C CA . SER A 1 89 ? -13.652 -5.255 21.064 1.00 75.06 89 SER A CA 1
ATOM 712 C C . SER A 1 89 ? -13.118 -4.019 21.788 1.00 75.06 89 SER A C 1
ATOM 714 O O . SER A 1 89 ? -11.928 -3.698 21.774 1.00 75.06 89 SER A O 1
ATOM 716 N N . ARG A 1 90 ? -14.010 -3.297 22.474 1.00 69.00 90 ARG A N 1
ATOM 717 C CA . ARG A 1 90 ? -13.602 -2.156 23.306 1.00 69.00 90 ARG A CA 1
ATOM 718 C C . ARG A 1 90 ? -12.632 -2.579 24.417 1.00 69.00 90 ARG A C 1
ATOM 720 O O . ARG A 1 90 ? -11.839 -1.750 24.848 1.00 69.00 90 ARG A O 1
ATOM 727 N N . LEU A 1 91 ? -12.711 -3.831 24.873 1.00 74.19 91 LEU A N 1
ATOM 728 C CA . LEU A 1 91 ? -11.794 -4.391 25.863 1.00 74.19 91 LEU A CA 1
ATOM 729 C C . LEU A 1 91 ? -10.412 -4.628 25.250 1.00 74.19 91 LEU A C 1
ATOM 731 O O . LEU A 1 91 ? -9.440 -4.174 25.836 1.00 74.19 91 LEU A O 1
ATOM 735 N N . ASP A 1 92 ? -10.339 -5.179 24.037 1.00 69.94 92 ASP A N 1
ATOM 736 C CA . ASP A 1 92 ? -9.069 -5.398 23.325 1.00 69.94 92 ASP A CA 1
ATOM 737 C C . ASP A 1 92 ? -8.350 -4.066 23.074 1.00 69.94 92 ASP A C 1
ATOM 739 O O . ASP A 1 92 ? -7.146 -3.939 23.272 1.00 69.94 92 ASP A O 1
ATOM 743 N N . VAL A 1 93 ? -9.103 -3.020 22.708 1.00 70.56 93 VAL A N 1
ATOM 744 C CA . VAL A 1 93 ? -8.554 -1.663 22.553 1.00 70.56 93 VAL A CA 1
ATOM 745 C C . VAL A 1 93 ? -8.044 -1.109 23.886 1.00 70.56 93 VAL A C 1
ATOM 747 O O . VAL A 1 93 ? -7.006 -0.458 23.916 1.00 70.56 93 VAL A O 1
ATOM 750 N N . LEU A 1 94 ? -8.751 -1.351 24.993 1.00 73.12 94 LEU A N 1
ATOM 751 C CA . LEU A 1 94 ? -8.310 -0.916 26.321 1.00 73.12 94 LEU A CA 1
ATOM 752 C C . LEU A 1 94 ? -7.074 -1.683 26.801 1.00 73.12 94 LEU A C 1
ATOM 754 O O . LEU A 1 94 ? -6.236 -1.086 27.468 1.00 73.12 94 LEU A O 1
ATOM 758 N N . GLU A 1 95 ? -6.938 -2.964 26.469 1.00 71.81 95 GLU A N 1
ATOM 759 C CA . GLU A 1 95 ? -5.731 -3.745 26.757 1.00 71.81 95 GLU A CA 1
ATOM 760 C C . GLU A 1 95 ? -4.532 -3.249 25.950 1.00 71.81 95 GLU A C 1
ATOM 762 O O . GLU A 1 95 ? -3.468 -3.034 26.527 1.00 71.81 95 GLU A O 1
ATOM 767 N N . ILE A 1 96 ? -4.719 -2.960 24.658 1.00 68.31 96 ILE A N 1
ATOM 768 C CA . ILE A 1 96 ? -3.680 -2.350 23.814 1.00 68.31 96 ILE A CA 1
ATOM 769 C C . ILE A 1 96 ? -3.235 -1.002 24.397 1.00 68.31 96 ILE A C 1
ATOM 771 O O . ILE A 1 96 ? -2.040 -0.751 24.506 1.00 68.31 96 ILE A O 1
ATOM 775 N N . LEU A 1 97 ? -4.182 -0.152 24.813 1.00 66.00 97 LEU A N 1
ATOM 776 C CA . LEU A 1 97 ? -3.879 1.161 25.396 1.00 66.00 97 LEU A CA 1
ATOM 777 C C . LEU A 1 97 ? -3.200 1.067 26.768 1.00 66.00 97 LEU A C 1
ATOM 779 O O . LEU A 1 97 ? -2.351 1.894 27.075 1.00 66.00 97 LEU A O 1
ATOM 783 N N . ARG A 1 98 ? -3.544 0.074 27.593 1.00 70.25 98 ARG A N 1
ATOM 784 C CA . ARG A 1 98 ? -2.866 -0.170 28.879 1.00 70.25 98 ARG A CA 1
ATOM 785 C C . ARG A 1 98 ? -1.442 -0.682 28.695 1.00 70.25 98 ARG A C 1
ATOM 787 O O . ARG A 1 98 ? -0.590 -0.376 29.513 1.00 70.25 98 ARG A O 1
ATOM 794 N N . GLY A 1 99 ? -1.180 -1.423 27.620 1.00 60.78 99 GLY A N 1
ATOM 795 C CA . GLY A 1 99 ? 0.173 -1.817 27.224 1.00 60.78 99 GLY A CA 1
ATOM 796 C C . GLY A 1 99 ? 1.006 -0.686 26.605 1.00 60.78 99 GLY A C 1
ATOM 797 O O . GLY A 1 99 ? 2.159 -0.927 26.261 1.00 60.78 99 GLY A O 1
ATOM 798 N N . TRP A 1 100 ? 0.435 0.513 26.424 1.00 52.84 100 TRP A N 1
ATOM 799 C CA . TRP A 1 100 ? 1.132 1.723 25.962 1.00 52.84 100 TRP A CA 1
ATOM 800 C C . TRP A 1 100 ? 1.491 2.695 27.094 1.00 52.84 100 TRP A C 1
ATOM 802 O O . TRP A 1 100 ? 2.133 3.704 26.816 1.00 52.84 100 TRP A O 1
ATOM 812 N N . GLU A 1 101 ? 1.085 2.437 28.343 1.00 45.62 101 GLU A N 1
ATOM 813 C CA . GLU A 1 101 ? 1.600 3.193 29.491 1.00 45.62 101 GLU A CA 1
ATOM 814 C C . GLU A 1 101 ? 3.009 2.691 29.854 1.00 45.62 101 GLU A C 1
ATOM 816 O O . GLU A 1 101 ? 3.165 1.834 30.719 1.00 45.62 101 GLU A O 1
ATOM 821 N N . ASP A 1 102 ? 3.994 3.225 29.119 1.00 48.22 102 ASP A N 1
ATOM 822 C CA . ASP A 1 102 ? 5.370 3.583 29.519 1.00 48.22 102 ASP A CA 1
ATOM 823 C C . ASP A 1 102 ? 5.924 4.644 28.541 1.00 48.22 102 ASP A C 1
ATOM 825 O O . ASP A 1 102 ? 6.073 4.344 27.331 1.00 48.22 102 ASP A O 1
#

Sequence (102 aa):
MIEGQAQGSYSILPQGTVLYYDRNWDEGHGTYHVYFHFKGELKATEVAATGIDPIWLRTVEAEELPKLLHSYPVSRSELVSILKARQLSRLDVLEILRGWED

Nearest PDB structures (foldseek):
  5k8j-assembly1_A-2  TM=2.435E-01  e=4.706E+00  Caulobacter vibrioides CB15
  1ng2-assembly1_A  TM=3.330E-01  e=9.742E+00  Homo sapiens
  7odt-assembly1_a  TM=1.860E-01  e=2.772E+00  Homo sapiens

Radius of gyration: 17.21 Å; Cα contacts (8 Å, |Δi|>4): 69; chains: 1; bounding box: 31×34×45 Å

Mean predicted aligned error: 11.91 Å

pLDDT: mean 74.42, std 11.35, range [45.62, 94.31]

Organism: NCBI:txid2561932

Foldseek 3Di:
DKDDPPPRDDDDDDPPFDWAWDDDDPVGDTDTDGDDDDDDDDPDDDDDPPDRGDIDDDDDDPVCVVVCVVVDPDDPVNVVVVCVVVVNDPVNVVVVVVVVPD

Secondary structure (DSSP, 8-state):
-EEETTT--EEPPPTT---EEEEE-TTS-EEEE------S--------STT-PPEEE-PPPTTTHHHHHHHS---HHHHHHHHHHTT--HHHHHHHHHTT--